Protein AF-A0A2D9HF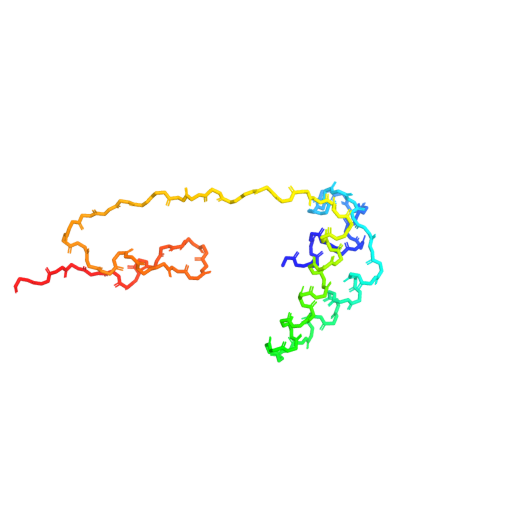R1-F1 (afdb_monomer_lite)

Secondary structure (DSSP, 8-state):
-HHHHH-GGGSSSTT-S-TT----HHHHHHHHHHHS---HHHHHHHHHHHHHHHHHH-SS-----PPPP----TTEESTT-B-SSSS-B-GGG-EEPP-

Foldseek 3Di:
DLCQQADLVQLPPPPTNVPLSHYDPLSNVLSVVLVPDPPPVVNVVSVVVNVVVCVVVCSDDDDDDDDDDDDDDPQKPPQPCFDPDPVRTPVVPIDGDDD

Structure (mmCIF, N/CA/C/O backbone):
data_AF-A0A2D9HFR1-F1
#
_entry.id   AF-A0A2D9HFR1-F1
#
loop_
_atom_site.group_PDB
_atom_site.id
_atom_site.type_symbol
_atom_site.label_atom_id
_atom_site.label_alt_id
_atom_site.label_comp_id
_atom_site.label_asym_id
_atom_site.label_entity_id
_atom_site.label_seq_id
_atom_site.pdbx_PDB_ins_code
_atom_site.Cartn_x
_atom_site.Cartn_y
_atom_site.Cartn_z
_atom_site.occupancy
_atom_site.B_iso_or_equiv
_atom_site.aut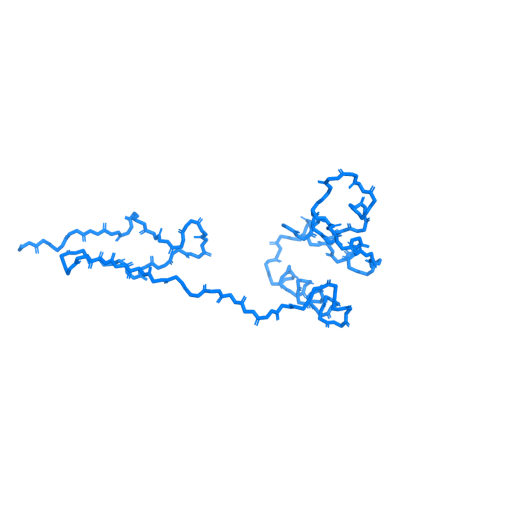h_seq_id
_atom_site.auth_comp_id
_atom_site.auth_asym_id
_atom_site.auth_atom_id
_atom_site.pdbx_PDB_model_num
ATOM 1 N N . ASP A 1 1 ? -6.111 0.033 -6.637 1.00 73.19 1 ASP A N 1
ATOM 2 C CA . ASP A 1 1 ? -4.888 0.862 -6.575 1.00 73.19 1 ASP A CA 1
ATOM 3 C C . ASP A 1 1 ? -3.666 0.248 -7.255 1.00 73.19 1 ASP A C 1
ATOM 5 O O . ASP A 1 1 ? -2.717 0.984 -7.483 1.00 73.19 1 ASP A O 1
ATOM 9 N N . PHE A 1 2 ? -3.668 -1.049 -7.613 1.00 92.56 2 PHE A N 1
ATOM 10 C CA . PHE A 1 2 ? -2.553 -1.665 -8.348 1.00 92.56 2 PHE A CA 1
ATOM 11 C C . PHE A 1 2 ? -2.215 -0.911 -9.640 1.00 92.56 2 PHE A C 1
ATOM 13 O O . PHE A 1 2 ? -1.094 -0.454 -9.797 1.00 92.56 2 PHE A O 1
ATOM 20 N N . ASP A 1 3 ? -3.201 -0.696 -10.510 1.00 95.50 3 ASP A N 1
ATOM 21 C CA . ASP A 1 3 ? -2.966 -0.017 -11.781 1.00 95.50 3 ASP A CA 1
ATOM 22 C C . ASP A 1 3 ? -2.523 1.446 -11.606 1.00 95.50 3 ASP A C 1
ATOM 24 O O . ASP A 1 3 ? -1.388 1.776 -11.924 1.00 95.50 3 ASP A O 1
ATOM 28 N N . GLN A 1 4 ? -3.374 2.302 -11.031 1.00 95.19 4 GLN A N 1
ATOM 29 C CA . GLN A 1 4 ? -3.148 3.753 -10.931 1.00 95.19 4 GLN A CA 1
ATOM 30 C C . GLN A 1 4 ? -1.767 4.157 -10.374 1.00 95.19 4 GLN A C 1
ATOM 32 O O . GLN A 1 4 ? -1.215 5.175 -10.791 1.00 95.19 4 GLN A O 1
ATOM 37 N N . ILE A 1 5 ? -1.231 3.409 -9.403 1.00 96.12 5 ILE A N 1
ATOM 38 C CA . ILE A 1 5 ? 0.039 3.741 -8.741 1.00 96.12 5 ILE A CA 1
ATOM 39 C C . ILE A 1 5 ? 1.224 3.025 -9.401 1.00 96.12 5 ILE A C 1
ATOM 41 O O . ILE A 1 5 ? 2.309 3.598 -9.452 1.00 96.12 5 ILE A O 1
ATOM 45 N N . TRP A 1 6 ? 1.040 1.799 -9.900 1.00 97.19 6 TRP A N 1
ATOM 46 C CA . TRP A 1 6 ? 2.161 0.904 -10.205 1.00 97.19 6 TRP A CA 1
ATOM 47 C C . TRP A 1 6 ? 2.263 0.452 -11.658 1.00 97.19 6 TRP A C 1
ATOM 49 O O . TRP A 1 6 ? 3.280 -0.128 -12.019 1.00 97.19 6 TRP A O 1
ATOM 59 N N . HIS A 1 7 ? 1.262 0.704 -12.498 1.00 97.88 7 HIS A N 1
ATOM 60 C CA . HIS A 1 7 ? 1.360 0.339 -13.907 1.00 97.88 7 HIS A CA 1
ATOM 61 C C . HIS A 1 7 ? 2.267 1.323 -14.661 1.00 97.88 7 HIS A C 1
ATOM 63 O O . HIS A 1 7 ? 2.114 2.547 -14.544 1.00 97.88 7 HIS A O 1
ATOM 69 N N . SER A 1 8 ? 3.175 0.808 -15.495 1.00 98.00 8 SER A N 1
ATOM 70 C CA . SER A 1 8 ? 4.179 1.602 -16.223 1.00 98.00 8 SER A CA 1
ATOM 71 C C . SER A 1 8 ? 3.553 2.669 -17.127 1.00 98.00 8 SER A C 1
ATOM 73 O O . SER A 1 8 ? 4.124 3.741 -17.315 1.00 98.00 8 SER A O 1
ATOM 75 N N . ARG A 1 9 ? 2.342 2.416 -17.647 1.00 97.44 9 ARG A N 1
ATOM 76 C CA . ARG A 1 9 ? 1.556 3.382 -18.451 1.00 97.44 9 ARG A CA 1
ATOM 77 C C . ARG A 1 9 ? 1.334 4.728 -17.762 1.00 97.44 9 ARG A C 1
ATOM 79 O O . ARG A 1 9 ? 1.126 5.730 -18.434 1.00 97.44 9 ARG A O 1
ATOM 86 N N . HIS A 1 10 ? 1.376 4.744 -16.433 1.00 97.62 10 HIS A N 1
ATOM 87 C CA . HIS A 1 10 ? 1.169 5.938 -15.624 1.00 97.62 10 HIS A CA 1
ATOM 88 C C . HIS A 1 10 ? 2.478 6.643 -15.249 1.00 97.62 10 HIS A C 1
ATOM 90 O O . HIS A 1 10 ? 2.417 7.696 -14.620 1.00 97.62 10 HIS A O 1
ATOM 96 N N . ALA A 1 11 ? 3.645 6.101 -15.612 1.00 97.06 11 ALA A N 1
ATOM 97 C CA . ALA A 1 11 ? 4.947 6.624 -15.190 1.00 97.06 11 ALA A CA 1
ATOM 98 C C . ALA A 1 11 ? 5.295 7.987 -15.817 1.00 97.06 11 ALA A C 1
ATOM 100 O O . ALA A 1 11 ? 5.941 8.802 -15.170 1.00 97.06 11 ALA A O 1
ATOM 101 N N . ASP A 1 12 ? 4.841 8.247 -17.047 1.00 96.94 12 ASP A N 1
ATOM 102 C CA . ASP A 1 12 ? 5.091 9.505 -17.775 1.00 96.94 12 ASP A CA 1
ATOM 103 C C . ASP A 1 12 ? 3.874 10.436 -17.822 1.00 96.94 12 ASP A C 1
ATOM 105 O O . ASP A 1 12 ? 3.920 11.513 -18.417 1.00 96.94 12 ASP A O 1
ATOM 109 N N . VAL A 1 13 ? 2.755 10.025 -17.220 1.00 97.12 13 VAL A N 1
ATOM 110 C CA . VAL A 1 13 ? 1.512 10.794 -17.274 1.00 97.12 13 VAL A CA 1
ATOM 111 C C . VAL A 1 13 ? 1.610 11.976 -16.303 1.00 97.12 13 VAL A C 1
ATOM 113 O O . VAL A 1 13 ? 1.776 11.771 -15.096 1.00 97.12 13 VAL A O 1
ATOM 116 N N . PRO A 1 14 ? 1.469 13.230 -16.775 1.00 95.31 14 PRO A N 1
ATOM 117 C CA . PRO A 1 14 ? 1.504 14.389 -15.894 1.00 95.31 14 PRO A CA 1
ATOM 118 C C . PRO A 1 14 ? 0.441 14.286 -14.795 1.00 95.31 14 PRO A C 1
ATOM 120 O O . PRO A 1 14 ? -0.728 14.034 -15.081 1.00 95.31 14 PRO A O 1
ATOM 123 N N . LYS A 1 15 ? 0.838 14.531 -13.538 1.00 94.25 15 LYS A N 1
ATOM 124 C CA . LYS A 1 15 ? -0.034 14.447 -12.344 1.00 94.25 15 LYS A CA 1
ATOM 125 C C . LYS A 1 15 ? -0.602 13.045 -12.062 1.00 94.25 15 LYS A C 1
ATOM 127 O O . LYS A 1 15 ? -1.601 12.914 -11.358 1.00 94.25 15 LYS A O 1
ATOM 132 N N . SER A 1 16 ? 0.043 12.010 -12.587 1.00 95.69 16 SER A N 1
ATOM 133 C CA . SER A 1 16 ? -0.195 10.622 -12.204 1.00 95.69 16 SER A CA 1
ATOM 134 C C . SER A 1 16 ? 0.111 10.358 -10.726 1.00 95.69 16 SER A C 1
ATOM 136 O O . SER A 1 16 ? 0.869 11.088 -10.090 1.00 95.69 16 SER A O 1
ATOM 138 N N . SER A 1 17 ? -0.469 9.285 -10.182 1.00 95.75 17 SER A N 1
ATOM 139 C CA . SER A 1 17 ? -0.143 8.783 -8.840 1.00 95.75 17 SER A CA 1
ATOM 140 C C . SER A 1 17 ? 1.105 7.896 -8.807 1.00 95.75 17 SER A C 1
ATOM 142 O O . SER A 1 17 ? 1.593 7.589 -7.721 1.00 95.75 17 SER A O 1
ATOM 144 N N . ASN A 1 18 ? 1.655 7.525 -9.966 1.00 96.75 18 ASN A N 1
ATOM 145 C CA . ASN A 1 18 ? 2.966 6.888 -10.075 1.00 96.75 18 ASN A CA 1
ATOM 146 C C . ASN A 1 18 ? 4.081 7.948 -9.958 1.00 96.75 18 ASN A C 1
ATOM 148 O O . ASN A 1 18 ? 4.765 8.286 -10.922 1.00 96.75 18 ASN A O 1
ATOM 152 N N . PHE A 1 19 ? 4.242 8.516 -8.760 1.00 95.50 19 PHE A N 1
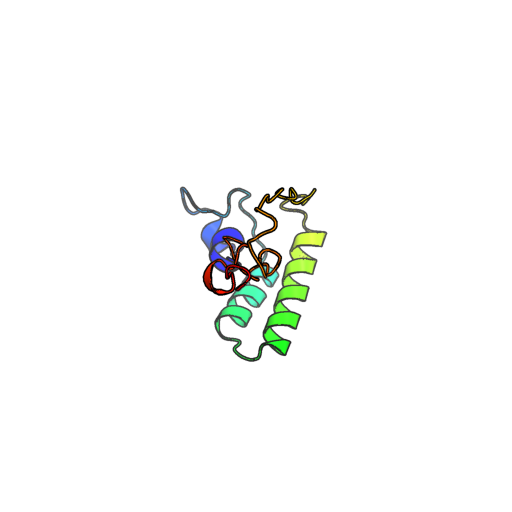ATOM 153 C CA . PHE A 1 19 ? 5.177 9.623 -8.512 1.00 95.50 19 PHE A CA 1
ATOM 154 C C . PHE A 1 19 ? 6.651 9.239 -8.670 1.00 95.50 19 PHE A C 1
ATOM 156 O O . PHE A 1 19 ? 7.483 10.097 -8.953 1.00 95.50 19 PHE A O 1
ATOM 163 N N . VAL A 1 20 ? 6.979 7.961 -8.485 1.00 95.12 20 VAL A N 1
ATOM 164 C CA . VAL A 1 20 ? 8.346 7.428 -8.597 1.00 95.12 20 VAL A CA 1
ATOM 165 C C . VAL A 1 20 ? 8.686 6.962 -10.011 1.00 95.12 20 VAL A C 1
ATOM 167 O O . VAL A 1 20 ? 9.784 6.466 -10.239 1.00 95.12 20 VAL A O 1
ATOM 170 N N . SER A 1 21 ? 7.765 7.129 -10.970 1.00 96.44 21 SER A N 1
ATOM 171 C CA . SER A 1 21 ? 7.941 6.676 -12.355 1.00 96.44 21 SER A CA 1
ATOM 172 C C . SER A 1 21 ? 8.324 5.191 -12.448 1.00 96.44 21 SER A C 1
ATOM 174 O O . SER A 1 21 ? 9.133 4.801 -13.295 1.00 96.44 21 SER A O 1
ATOM 176 N N . PHE A 1 22 ? 7.765 4.369 -11.554 1.00 97.44 22 PHE A N 1
ATOM 177 C CA . PHE A 1 22 ? 8.012 2.932 -11.501 1.00 97.44 22 PHE A CA 1
ATOM 178 C C . PHE A 1 22 ? 7.586 2.285 -12.819 1.00 97.44 22 PHE A C 1
ATOM 180 O O . PHE A 1 22 ? 6.502 2.578 -13.333 1.00 97.44 22 PHE A O 1
ATOM 187 N N . ARG A 1 23 ? 8.453 1.422 -13.359 1.00 98.12 23 ARG A N 1
ATOM 188 C CA . ARG A 1 23 ? 8.212 0.663 -14.587 1.00 98.12 23 ARG A CA 1
ATOM 189 C C . ARG A 1 23 ? 8.752 -0.747 -14.436 1.00 98.12 23 ARG A C 1
ATOM 191 O O . ARG A 1 23 ? 9.947 -0.921 -14.217 1.00 98.12 23 ARG A O 1
ATOM 198 N N . ASN A 1 24 ? 7.893 -1.745 -14.594 1.00 98.44 24 ASN A N 1
ATOM 199 C CA . ASN A 1 24 ? 8.300 -3.142 -14.585 1.00 98.44 24 ASN A CA 1
ATOM 200 C C . ASN A 1 24 ? 7.300 -3.963 -15.410 1.00 98.44 24 ASN A C 1
ATOM 202 O O . ASN A 1 24 ? 6.131 -4.078 -15.051 1.00 98.44 24 ASN A O 1
ATOM 206 N N . ALA A 1 25 ? 7.772 -4.548 -16.513 1.00 98.44 25 ALA A N 1
ATOM 207 C CA . ALA A 1 25 ? 6.911 -5.267 -17.453 1.00 98.44 25 ALA A CA 1
ATOM 208 C C . ALA A 1 25 ? 6.260 -6.522 -16.846 1.00 98.44 25 ALA A C 1
ATOM 210 O O . ALA A 1 25 ? 5.203 -6.946 -17.304 1.00 98.44 25 ALA A O 1
ATOM 211 N N . GLU A 1 26 ? 6.880 -7.135 -15.836 1.00 98.38 26 GLU A N 1
ATOM 212 C CA . GLU A 1 26 ? 6.287 -8.275 -15.136 1.00 98.38 26 GLU A CA 1
ATOM 213 C C . GLU A 1 26 ? 5.212 -7.817 -14.148 1.00 98.38 26 GLU A C 1
ATOM 215 O O . GLU A 1 26 ? 4.147 -8.427 -14.065 1.00 98.38 26 GLU A O 1
ATOM 220 N N . ALA A 1 27 ? 5.444 -6.697 -13.457 1.00 98.19 27 ALA A N 1
ATOM 221 C CA . ALA A 1 27 ? 4.422 -6.073 -12.628 1.00 98.19 27 ALA A CA 1
ATOM 222 C C . ALA A 1 27 ? 3.187 -5.695 -13.460 1.00 98.19 27 ALA A C 1
ATOM 224 O O . ALA A 1 27 ? 2.079 -6.022 -13.049 1.00 98.19 27 ALA A O 1
ATOM 225 N N . ASP A 1 28 ? 3.371 -5.093 -14.640 1.00 98.50 28 ASP A N 1
ATOM 226 C CA . ASP A 1 28 ? 2.273 -4.738 -15.550 1.00 98.50 28 ASP A CA 1
ATOM 227 C C . ASP A 1 28 ? 1.423 -5.964 -15.919 1.00 98.50 28 ASP A C 1
ATOM 229 O O . ASP A 1 28 ? 0.212 -5.956 -15.702 1.00 98.50 28 ASP A O 1
ATOM 233 N N . LYS A 1 29 ? 2.049 -7.072 -16.347 1.00 98.50 29 LYS A N 1
ATOM 234 C CA . LYS A 1 29 ? 1.335 -8.328 -16.659 1.00 98.50 29 LYS A CA 1
ATOM 235 C C . LYS A 1 29 ? 0.538 -8.867 -15.474 1.00 98.50 29 LYS A C 1
ATOM 237 O O . LYS A 1 29 ? -0.583 -9.342 -15.647 1.00 98.50 29 LYS A O 1
ATOM 242 N N . ILE A 1 30 ? 1.113 -8.831 -14.270 1.00 98.31 30 ILE A N 1
ATOM 243 C CA . ILE A 1 30 ? 0.426 -9.299 -13.061 1.00 98.31 30 ILE A CA 1
ATOM 244 C C . ILE A 1 30 ? -0.769 -8.389 -12.745 1.00 98.31 30 ILE A C 1
ATOM 246 O O . ILE A 1 30 ? -1.835 -8.885 -12.380 1.00 98.31 30 ILE A O 1
ATOM 250 N N . ILE A 1 31 ? -0.615 -7.070 -12.895 1.00 97.88 31 ILE A N 1
ATOM 251 C CA . ILE A 1 31 ? -1.692 -6.092 -12.693 1.00 97.88 31 ILE A CA 1
ATOM 252 C C . ILE A 1 31 ? -2.835 -6.336 -13.686 1.00 97.88 31 ILE A C 1
ATOM 254 O O . ILE A 1 31 ? -3.985 -6.429 -13.255 1.00 97.88 31 ILE A O 1
ATOM 258 N N . GLU A 1 32 ? -2.523 -6.501 -14.972 1.00 97.44 32 GLU A N 1
ATOM 259 C CA . GLU A 1 32 ? -3.496 -6.805 -16.029 1.00 97.44 32 GLU A CA 1
ATOM 260 C C . GLU A 1 32 ? -4.220 -8.136 -15.763 1.00 97.44 32 GLU A C 1
ATOM 262 O O . GLU A 1 32 ? -5.446 -8.217 -15.856 1.00 97.44 32 GLU A O 1
ATOM 267 N N . ALA A 1 33 ? -3.492 -9.178 -15.346 1.00 97.56 33 ALA A N 1
ATOM 268 C CA . ALA A 1 33 ? -4.088 -10.462 -14.979 1.00 97.56 33 ALA A CA 1
ATOM 269 C C . ALA A 1 33 ? -5.030 -10.345 -13.766 1.00 97.56 33 ALA A C 1
ATOM 271 O O . ALA A 1 33 ? -6.103 -10.948 -13.747 1.00 97.56 33 ALA A O 1
ATOM 272 N N . MET A 1 34 ? -4.664 -9.545 -12.757 1.00 97.06 34 MET A N 1
ATOM 273 C CA . MET A 1 34 ? -5.513 -9.303 -11.586 1.00 97.06 34 MET A CA 1
ATOM 274 C C . MET A 1 34 ? -6.788 -8.519 -11.909 1.00 97.06 34 MET A C 1
ATOM 276 O O . MET A 1 34 ? -7.757 -8.630 -11.154 1.00 97.06 34 MET A O 1
ATOM 280 N N . GLU A 1 35 ? -6.806 -7.706 -12.968 1.00 93.88 35 GLU A N 1
ATOM 281 C CA . GLU A 1 35 ? -7.970 -6.889 -13.331 1.00 93.88 35 GLU A CA 1
ATOM 282 C C . GLU A 1 35 ? -9.197 -7.761 -13.631 1.00 93.88 35 GLU A C 1
ATOM 284 O O . GLU A 1 35 ? -10.295 -7.459 -13.155 1.00 93.88 35 GLU A O 1
ATOM 289 N N . PHE A 1 36 ? -8.983 -8.896 -14.302 1.00 93.44 36 PHE A N 1
ATOM 290 C CA . PHE A 1 36 ? -10.039 -9.819 -14.730 1.00 93.44 36 PHE A CA 1
ATOM 291 C C . PHE A 1 36 ? -10.096 -11.132 -13.931 1.00 93.44 36 PHE A C 1
ATOM 293 O O . PHE A 1 36 ? -10.877 -12.020 -14.270 1.00 93.44 36 PHE A O 1
ATOM 300 N N . GLU A 1 37 ? -9.306 -11.268 -12.862 1.00 97.00 37 GLU A N 1
ATOM 301 C CA . GLU A 1 37 ? -9.362 -12.432 -11.973 1.00 97.00 37 GLU A CA 1
ATOM 302 C C . GLU A 1 37 ? -10.401 -12.226 -10.857 1.00 97.00 37 GLU A C 1
ATOM 304 O O . GLU A 1 37 ? -10.281 -11.330 -10.006 1.00 97.00 37 GLU A O 1
ATOM 309 N N . PHE A 1 38 ? -11.425 -13.081 -10.864 1.00 95.88 38 PHE A N 1
ATOM 310 C CA . PHE A 1 38 ? -12.551 -13.062 -9.924 1.00 95.88 38 PHE A CA 1
ATOM 311 C C . PHE A 1 38 ? -12.444 -14.150 -8.850 1.00 95.88 38 PHE A C 1
ATOM 313 O O . PHE A 1 38 ? -13.094 -14.045 -7.808 1.00 95.88 38 PHE A O 1
ATOM 320 N N . ASP A 1 39 ? -11.620 -15.179 -9.064 1.00 98.00 39 ASP A N 1
ATOM 321 C CA . ASP A 1 39 ? -11.277 -16.134 -8.022 1.00 98.00 39 ASP A CA 1
ATOM 322 C C . ASP A 1 39 ? -10.360 -15.458 -6.998 1.00 98.00 39 ASP A C 1
ATOM 324 O O . ASP A 1 39 ? -9.235 -15.039 -7.284 1.00 98.00 39 ASP A O 1
ATOM 328 N N . MET A 1 40 ? -10.853 -15.348 -5.767 1.00 96.44 40 MET A N 1
ATOM 329 C CA . MET A 1 40 ? -10.148 -14.628 -4.711 1.00 96.44 40 MET A CA 1
ATOM 330 C C . MET A 1 40 ? -8.826 -15.286 -4.313 1.00 96.44 40 MET A C 1
ATOM 332 O O . MET A 1 40 ? -7.897 -14.573 -3.932 1.00 96.44 40 MET A O 1
ATOM 336 N N . ALA A 1 41 ? -8.719 -16.615 -4.395 1.00 97.69 41 ALA A N 1
ATOM 337 C CA . ALA A 1 41 ? -7.482 -17.311 -4.067 1.00 97.69 41 ALA A CA 1
ATOM 338 C C . ALA A 1 41 ? -6.420 -17.027 -5.135 1.00 97.69 41 ALA A C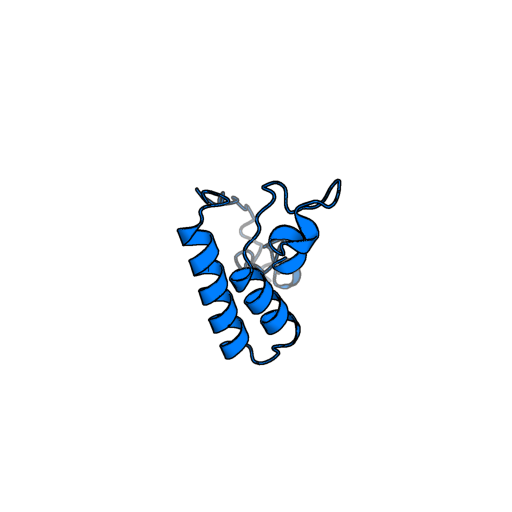 1
ATOM 340 O O . ALA A 1 41 ? -5.297 -16.654 -4.800 1.00 97.69 41 ALA A O 1
ATOM 341 N N . LYS A 1 42 ? -6.787 -17.093 -6.417 1.00 97.94 42 LYS A N 1
ATOM 342 C CA . LYS A 1 42 ? -5.883 -16.754 -7.525 1.00 97.94 42 LYS A CA 1
ATOM 343 C C . LYS A 1 42 ? -5.473 -15.287 -7.511 1.00 97.94 42 LYS A C 1
ATOM 345 O O . LYS A 1 42 ? -4.287 -14.983 -7.628 1.00 97.94 42 LYS A O 1
ATOM 350 N N . ARG A 1 43 ? -6.422 -14.373 -7.287 1.00 97.50 43 ARG A N 1
ATOM 351 C CA . ARG A 1 43 ? -6.133 -12.938 -7.163 1.00 97.50 43 ARG A CA 1
ATOM 352 C C . ARG A 1 43 ? -5.174 -12.654 -6.006 1.00 97.50 43 ARG A C 1
ATOM 354 O O . ARG A 1 43 ? -4.299 -11.799 -6.126 1.00 97.50 43 ARG A O 1
ATOM 361 N N . TYR A 1 44 ? -5.304 -13.392 -4.902 1.00 97.00 44 TYR A N 1
ATOM 362 C CA . TYR A 1 44 ? -4.379 -13.302 -3.777 1.00 97.00 44 TYR A CA 1
ATOM 363 C C . TYR A 1 44 ? -2.968 -13.777 -4.150 1.00 97.00 44 TYR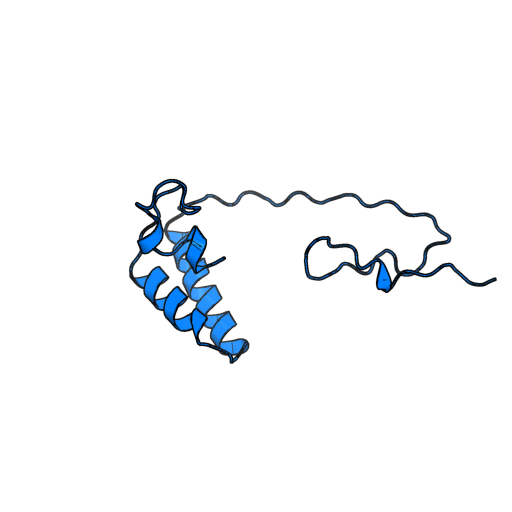 A C 1
ATOM 365 O O . TYR A 1 44 ? -1.998 -13.082 -3.849 1.00 97.00 44 TYR A O 1
ATOM 373 N N . GLU A 1 45 ? -2.832 -14.903 -4.853 1.00 98.19 45 GLU A N 1
ATOM 374 C CA . GLU A 1 45 ? -1.527 -15.375 -5.335 1.00 98.19 45 GLU A CA 1
ATOM 375 C C . GLU A 1 45 ? -0.843 -14.362 -6.263 1.00 98.19 45 GLU A C 1
ATOM 377 O O . GLU A 1 45 ? 0.320 -14.022 -6.034 1.00 98.19 45 GLU A O 1
ATOM 382 N N . LEU A 1 46 ? -1.573 -13.807 -7.234 1.00 98.19 46 LEU A N 1
ATOM 383 C CA . LEU A 1 46 ? -1.068 -12.747 -8.113 1.00 98.19 46 LEU A CA 1
ATOM 384 C C . LEU A 1 46 ? -0.621 -11.516 -7.312 1.00 98.19 46 LEU A C 1
ATOM 386 O O . LEU A 1 46 ? 0.473 -10.995 -7.524 1.00 98.19 46 LEU A O 1
ATOM 390 N N . SER A 1 47 ? -1.415 -11.093 -6.322 1.00 97.38 47 SER A N 1
ATOM 391 C CA . SER A 1 47 ? -1.036 -9.961 -5.473 1.00 97.38 47 SER A CA 1
ATOM 392 C C . SER A 1 47 ? 0.270 -10.225 -4.712 1.00 97.38 47 SER A C 1
ATOM 394 O O . SER A 1 47 ? 1.132 -9.353 -4.662 1.00 97.38 47 SER A O 1
ATOM 396 N N . LYS A 1 48 ? 0.502 -11.440 -4.198 1.00 98.06 48 LYS A N 1
ATOM 397 C CA . LYS A 1 48 ? 1.771 -11.786 -3.535 1.00 98.06 48 LYS A CA 1
ATOM 398 C C . LYS A 1 48 ? 2.963 -11.718 -4.488 1.00 98.06 48 LYS A C 1
ATOM 400 O O . LYS A 1 48 ? 4.021 -11.239 -4.085 1.00 98.06 48 LYS A O 1
ATOM 405 N N . GLN A 1 49 ? 2.798 -12.167 -5.732 1.00 98.25 49 GLN A N 1
ATOM 406 C CA . GLN A 1 49 ? 3.843 -12.081 -6.759 1.00 98.25 49 GLN A CA 1
ATOM 407 C C . GLN A 1 49 ? 4.191 -10.622 -7.072 1.00 98.25 49 GLN A C 1
ATOM 409 O O . GLN A 1 49 ? 5.361 -10.249 -7.032 1.00 98.25 49 GLN A O 1
ATOM 414 N N . PHE A 1 50 ? 3.183 -9.769 -7.269 1.00 98.31 50 PHE A N 1
ATOM 415 C CA . PHE A 1 50 ? 3.397 -8.333 -7.448 1.00 98.31 50 PHE A CA 1
ATOM 416 C C . PHE A 1 50 ? 4.112 -7.706 -6.240 1.00 98.31 50 PHE A C 1
ATOM 418 O O . PHE A 1 50 ? 5.105 -6.996 -6.392 1.00 98.31 50 PHE A O 1
ATOM 425 N N . HIS A 1 51 ? 3.659 -8.003 -5.018 1.00 97.06 51 HIS A N 1
ATOM 426 C CA . HIS A 1 51 ? 4.277 -7.475 -3.799 1.00 97.06 51 HIS A CA 1
ATOM 427 C C . HIS A 1 51 ? 5.733 -7.938 -3.633 1.00 97.06 51 HIS A C 1
ATOM 429 O O . HIS A 1 51 ? 6.541 -7.194 -3.078 1.00 97.06 51 HIS A O 1
ATOM 435 N N . ARG A 1 52 ? 6.093 -9.129 -4.132 1.00 98.00 52 ARG A N 1
ATOM 436 C CA . ARG A 1 52 ? 7.487 -9.587 -4.177 1.00 98.00 52 ARG A CA 1
ATOM 437 C C . ARG A 1 52 ? 8.333 -8.694 -5.083 1.00 98.00 52 ARG A C 1
ATOM 439 O O . ARG A 1 52 ? 9.408 -8.300 -4.655 1.00 98.00 52 ARG A O 1
ATOM 446 N N . ILE A 1 53 ? 7.839 -8.327 -6.267 1.00 98.00 53 ILE A N 1
ATOM 447 C CA . ILE A 1 53 ? 8.537 -7.398 -7.173 1.00 98.00 53 ILE A CA 1
ATOM 448 C C . ILE A 1 53 ? 8.763 -6.052 -6.484 1.00 98.00 53 ILE A C 1
ATOM 450 O O . ILE A 1 53 ? 9.888 -5.571 -6.440 1.00 98.00 53 ILE A O 1
ATOM 454 N N . ILE A 1 54 ? 7.722 -5.476 -5.875 1.00 97.00 54 ILE A N 1
ATOM 455 C CA . ILE A 1 54 ? 7.846 -4.202 -5.150 1.00 97.00 54 ILE A CA 1
ATOM 456 C C . ILE A 1 54 ? 8.853 -4.300 -3.997 1.00 97.00 54 ILE A C 1
ATOM 458 O O . ILE A 1 54 ? 9.594 -3.353 -3.745 1.00 97.00 54 ILE A O 1
ATOM 462 N N . TYR A 1 55 ? 8.906 -5.436 -3.301 1.00 95.69 55 TYR A N 1
ATOM 463 C CA . TYR A 1 55 ? 9.897 -5.656 -2.254 1.00 95.69 55 TYR A CA 1
ATOM 464 C C . TYR A 1 55 ? 11.332 -5.728 -2.795 1.00 95.69 55 TYR A C 1
ATOM 466 O O . TYR A 1 55 ? 12.232 -5.216 -2.143 1.00 95.69 55 TYR A O 1
ATOM 474 N N . GLU A 1 56 ? 11.571 -6.342 -3.951 1.00 96.81 56 GLU A N 1
ATOM 475 C CA . GLU A 1 56 ? 12.925 -6.431 -4.522 1.00 96.81 56 GLU A CA 1
ATOM 476 C C . GLU A 1 56 ? 13.375 -5.102 -5.148 1.00 96.81 56 GLU A C 1
ATOM 478 O O . GLU A 1 56 ? 14.494 -4.653 -4.922 1.00 96.81 56 GLU A O 1
ATOM 483 N N . GLU A 1 57 ? 12.488 -4.443 -5.896 1.00 96.69 57 GLU A N 1
ATOM 484 C CA . GLU A 1 57 ? 12.772 -3.187 -6.606 1.00 96.69 57 GLU A CA 1
ATOM 485 C C . GLU A 1 57 ? 12.874 -1.980 -5.658 1.00 96.69 57 GLU A C 1
ATOM 487 O O . GLU A 1 57 ? 13.480 -0.969 -6.001 1.00 96.69 57 GLU A O 1
ATOM 492 N N . GLN A 1 58 ? 12.259 -2.061 -4.469 1.00 95.94 58 GLN A N 1
ATOM 493 C CA . GLN A 1 58 ? 12.205 -0.977 -3.477 1.00 95.94 58 GLN A CA 1
ATOM 494 C C . GLN A 1 58 ? 11.856 0.414 -4.070 1.00 95.94 58 GLN A C 1
ATOM 496 O O . GLN A 1 58 ? 12.472 1.409 -3.680 1.00 95.94 58 GLN A O 1
ATOM 501 N N . PRO A 1 59 ? 10.838 0.557 -4.952 1.00 95.25 59 PRO A N 1
ATOM 502 C CA . PRO A 1 59 ? 10.440 1.872 -5.472 1.00 95.25 59 PRO A CA 1
ATOM 503 C C . PRO A 1 59 ? 9.943 2.799 -4.353 1.00 95.25 59 PRO A C 1
ATOM 505 O O . PRO A 1 59 ? 10.029 4.020 -4.453 1.00 95.25 59 PRO A O 1
ATOM 508 N N . TYR A 1 60 ? 9.454 2.197 -3.266 1.00 93.69 60 TYR A N 1
ATOM 509 C CA . TYR A 1 60 ? 9.247 2.831 -1.977 1.00 93.69 60 TYR A CA 1
ATOM 510 C C . TYR A 1 60 ? 9.774 1.922 -0.871 1.00 93.69 60 TYR A C 1
ATOM 512 O O . TYR A 1 60 ? 9.498 0.722 -0.852 1.00 93.69 60 TYR A O 1
ATOM 520 N N . THR A 1 61 ? 10.434 2.518 0.117 1.00 91.88 61 THR A N 1
ATOM 521 C CA . THR A 1 61 ? 10.751 1.841 1.374 1.00 91.88 61 THR A CA 1
ATOM 522 C C . THR A 1 61 ? 9.592 2.030 2.351 1.00 91.88 61 THR A C 1
ATOM 524 O O . THR A 1 61 ? 9.434 3.089 2.961 1.00 91.88 61 THR A O 1
ATOM 527 N N . PHE A 1 62 ? 8.750 1.009 2.502 1.00 90.94 62 PHE A N 1
ATOM 528 C CA . PHE A 1 62 ? 7.654 1.032 3.472 1.00 90.94 62 PHE A CA 1
ATOM 529 C C . PHE A 1 62 ? 8.196 0.910 4.901 1.00 90.94 62 PHE A C 1
ATOM 531 O O . PHE A 1 62 ? 8.797 -0.102 5.251 1.00 90.94 62 PHE A O 1
ATOM 538 N N . LEU A 1 63 ? 7.970 1.930 5.735 1.00 91.75 63 LEU A N 1
ATOM 539 C CA . LEU A 1 63 ? 8.511 1.977 7.100 1.00 91.75 63 LEU A CA 1
ATOM 540 C C . LEU A 1 63 ? 7.510 1.472 8.145 1.00 91.75 63 LEU A C 1
ATOM 542 O O . LEU A 1 63 ? 7.771 0.509 8.860 1.00 91.75 63 LEU A O 1
ATOM 546 N N . PHE A 1 64 ? 6.360 2.137 8.261 1.00 91.44 64 PHE A N 1
ATOM 547 C CA . PHE A 1 64 ? 5.335 1.817 9.251 1.00 91.44 64 PHE A CA 1
ATOM 548 C C . PHE A 1 64 ? 3.984 2.422 8.866 1.00 91.44 64 PHE A C 1
ATOM 550 O O . PHE A 1 64 ? 3.900 3.361 8.075 1.00 91.44 64 PHE A O 1
ATOM 557 N N . GLN A 1 65 ? 2.919 1.917 9.488 1.00 86.12 65 GLN A N 1
ATOM 558 C CA . GLN A 1 65 ? 1.606 2.554 9.488 1.00 86.12 65 GLN A CA 1
ATOM 559 C C . GLN A 1 65 ? 1.275 3.032 10.903 1.00 86.12 65 GLN A C 1
ATOM 561 O O . GLN A 1 65 ? 1.335 2.257 11.860 1.00 86.12 65 GLN A O 1
ATOM 566 N N . SER A 1 66 ? 0.896 4.303 11.036 1.00 85.62 66 SER A N 1
ATOM 567 C CA . SER A 1 66 ? 0.497 4.878 12.321 1.00 85.62 66 SER A CA 1
ATOM 568 C C . SER A 1 66 ? -0.745 4.180 12.876 1.00 85.62 66 SER A C 1
ATOM 570 O O . SER A 1 66 ? -1.738 3.979 12.167 1.00 85.62 66 SER A O 1
ATOM 572 N N . LYS A 1 67 ? -0.706 3.836 14.166 1.00 82.56 67 LYS A N 1
ATOM 573 C CA . LYS A 1 67 ? -1.895 3.401 14.905 1.00 82.56 67 LYS A CA 1
ATOM 574 C C . LYS A 1 67 ? -2.732 4.631 15.249 1.00 82.56 67 LYS A C 1
ATOM 576 O O . LYS A 1 67 ? -2.191 5.627 15.716 1.00 82.56 67 LYS A O 1
ATOM 581 N N . ASN A 1 68 ? -4.042 4.547 15.040 1.00 79.25 68 ASN A N 1
ATOM 582 C CA . ASN A 1 68 ? -4.969 5.590 15.472 1.00 79.25 68 ASN A CA 1
ATOM 583 C C . ASN A 1 68 ? -5.545 5.216 16.837 1.00 79.25 68 ASN A C 1
ATOM 585 O O . ASN A 1 68 ? -5.991 4.083 17.026 1.00 79.25 68 ASN A O 1
ATOM 589 N N . ALA A 1 69 ? -5.535 6.164 17.772 1.00 83.38 69 ALA A N 1
ATOM 590 C CA . ALA A 1 69 ? -6.240 6.021 19.036 1.00 83.38 69 ALA A CA 1
ATOM 591 C C . ALA A 1 69 ? -7.719 6.375 18.837 1.00 83.38 69 ALA A C 1
ATOM 593 O O . ALA A 1 69 ? -8.045 7.390 18.221 1.00 83.38 69 ALA A O 1
ATOM 594 N N . TYR A 1 70 ? -8.600 5.538 19.375 1.00 82.62 70 TYR A N 1
ATOM 595 C CA . TYR A 1 70 ? -10.038 5.775 19.406 1.00 82.62 70 TYR A CA 1
ATOM 596 C C . TYR A 1 70 ? -10.504 5.779 20.858 1.00 82.62 70 TYR A C 1
ATOM 598 O O . TYR A 1 70 ? -10.034 4.975 21.661 1.00 82.62 70 TYR A O 1
ATOM 606 N N . PHE A 1 71 ? -11.429 6.680 21.179 1.00 85.88 71 PHE A N 1
ATOM 607 C CA . PHE A 1 71 ? -11.997 6.837 22.514 1.00 85.88 71 PHE A CA 1
ATOM 608 C C . PHE A 1 71 ? -13.517 6.770 22.419 1.00 85.88 71 PHE A C 1
ATOM 610 O O . PHE A 1 71 ? -14.109 7.323 21.492 1.00 85.88 71 PHE A O 1
ATOM 617 N N . TRP A 1 72 ? -14.146 6.100 23.377 1.00 88.44 72 TRP A N 1
ATOM 618 C CA . TRP A 1 72 ? -15.596 5.997 23.482 1.00 88.44 72 TRP A CA 1
ATOM 619 C C . TRP A 1 72 ? -16.027 5.922 24.945 1.00 88.44 72 TRP A C 1
ATOM 621 O O . TRP A 1 72 ? -15.211 5.702 25.841 1.00 88.44 72 TRP A O 1
ATOM 631 N N . THR A 1 73 ? -17.318 6.122 25.191 1.00 90.56 73 THR A N 1
ATOM 632 C CA . THR A 1 73 ? -17.889 6.069 26.537 1.00 90.56 73 THR A CA 1
ATOM 633 C C . THR A 1 73 ? -18.210 4.623 26.945 1.00 90.56 73 THR A C 1
ATOM 635 O O . THR A 1 73 ? -18.572 3.820 26.083 1.00 90.56 73 THR A O 1
ATOM 638 N N . PRO A 1 74 ? -18.145 4.254 28.240 1.00 88.44 74 PRO A N 1
ATOM 639 C CA . PRO A 1 74 ? -18.458 2.889 28.690 1.00 88.44 74 PRO A CA 1
ATOM 640 C C . PRO A 1 74 ? -19.881 2.408 28.357 1.00 88.44 74 PRO A C 1
ATOM 642 O O . PRO A 1 74 ? -20.144 1.207 28.317 1.00 88.44 74 PRO A O 1
ATOM 645 N N . GLN A 1 75 ? -20.815 3.335 28.127 1.00 90.94 75 GLN A N 1
ATOM 646 C CA . GLN A 1 75 ? -22.197 3.037 27.742 1.00 90.94 75 GLN A CA 1
ATOM 647 C C . GLN A 1 75 ? -22.297 2.508 26.307 1.00 90.94 75 GLN A C 1
ATOM 649 O O . GLN A 1 75 ? -23.255 1.803 25.984 1.00 90.94 75 GLN A O 1
ATOM 654 N N . LEU A 1 76 ? -21.318 2.834 25.461 1.00 90.25 76 LEU A N 1
ATOM 655 C CA . LEU A 1 76 ? -21.264 2.403 24.077 1.00 90.25 76 LEU A CA 1
ATOM 656 C C . LEU A 1 76 ? -20.723 0.975 23.987 1.00 90.25 76 LEU A C 1
ATOM 658 O O . LEU A 1 76 ? -19.567 0.699 24.309 1.00 90.25 76 LEU A O 1
ATOM 662 N N . GLN A 1 77 ? -21.569 0.065 23.524 1.00 89.19 77 GLN A N 1
ATOM 663 C CA . GLN A 1 77 ? -21.215 -1.325 23.285 1.00 89.19 77 GLN A CA 1
ATOM 664 C C . GLN A 1 77 ? -20.793 -1.523 21.832 1.00 89.19 77 GLN A C 1
ATOM 666 O O . GLN A 1 77 ? -21.222 -0.798 20.931 1.00 89.19 77 GLN A O 1
ATOM 671 N N . ASN A 1 78 ? -19.946 -2.531 21.614 1.00 87.62 78 ASN A N 1
ATOM 672 C CA . ASN A 1 78 ? -19.455 -2.928 20.294 1.00 87.62 78 ASN A CA 1
ATOM 673 C C . ASN A 1 78 ? -18.582 -1.871 19.582 1.00 87.62 78 ASN A C 1
ATOM 675 O O . ASN A 1 78 ? -18.350 -1.958 18.380 1.00 87.62 78 ASN A O 1
ATOM 679 N N . ALA A 1 79 ? -18.049 -0.890 20.318 1.00 79.00 79 ALA A N 1
ATOM 680 C CA . ALA A 1 79 ? -17.195 0.172 19.774 1.00 79.00 79 ALA A CA 1
ATOM 681 C C . ALA A 1 79 ? -15.880 -0.344 19.150 1.00 79.00 79 ALA A C 1
ATOM 683 O O . ALA A 1 79 ? -15.278 0.312 18.303 1.00 79.00 79 ALA A O 1
ATOM 684 N N . THR A 1 80 ? -15.453 -1.545 19.548 1.00 72.00 80 THR A N 1
ATOM 685 C CA . THR A 1 80 ? -14.238 -2.2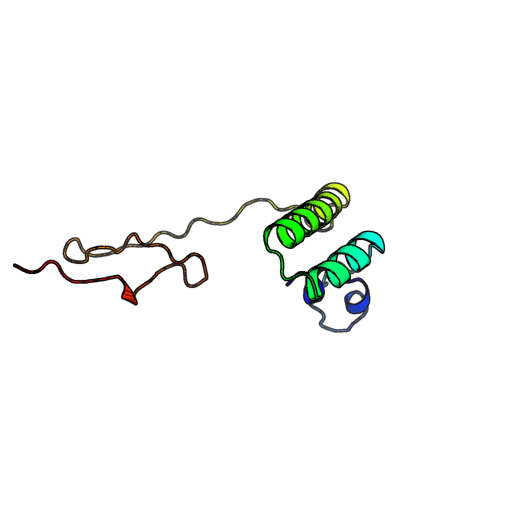22 19.079 1.00 72.00 80 THR A CA 1
ATOM 686 C C . THR A 1 80 ? -14.406 -2.942 17.745 1.00 72.00 80 THR A C 1
ATOM 688 O O . THR A 1 80 ? -13.411 -3.434 17.210 1.00 72.00 80 THR A O 1
ATOM 691 N N . THR A 1 81 ? -15.617 -3.020 17.176 1.00 68.50 81 THR A N 1
ATOM 692 C CA . THR A 1 81 ? -15.784 -3.570 15.826 1.00 68.50 81 THR A CA 1
ATOM 693 C C . THR A 1 81 ? -15.139 -2.636 14.820 1.00 68.50 81 THR A C 1
ATOM 695 O O . THR A 1 81 ? -15.728 -1.642 14.378 1.00 68.50 81 THR A O 1
ATOM 698 N N . VAL A 1 82 ? -13.905 -2.972 14.467 1.00 66.44 82 VAL A N 1
ATOM 699 C CA . VAL A 1 82 ? -13.169 -2.287 13.422 1.00 66.44 82 VAL A CA 1
ATOM 700 C C . VAL A 1 82 ? -13.712 -2.715 12.064 1.00 66.44 82 VAL A C 1
ATOM 702 O O . VAL A 1 82 ? -13.850 -3.902 11.761 1.00 66.44 82 VAL A O 1
ATOM 705 N N . GLY A 1 83 ? -14.055 -1.735 11.237 1.00 64.88 83 GLY A N 1
ATOM 706 C CA . GLY A 1 83 ? -14.313 -1.978 9.827 1.00 64.88 83 GLY A CA 1
ATOM 707 C C . GLY A 1 83 ? -13.039 -2.492 9.156 1.00 64.88 83 GLY A C 1
ATOM 708 O O . GLY A 1 83 ? -11.943 -2.017 9.448 1.00 64.88 83 GLY A O 1
ATOM 709 N N . LYS A 1 84 ? -13.172 -3.438 8.219 1.00 66.12 84 LYS A N 1
ATOM 710 C CA . LYS A 1 84 ? -12.047 -3.887 7.374 1.00 66.12 84 LYS A CA 1
ATOM 711 C C . LYS A 1 84 ? -11.582 -2.803 6.386 1.00 66.12 84 LYS A C 1
ATOM 713 O O . LYS A 1 84 ? -10.528 -2.943 5.778 1.00 66.12 84 LYS A O 1
ATOM 718 N N . VAL A 1 85 ? -12.365 -1.733 6.230 1.00 66.31 85 VAL A N 1
ATOM 719 C CA . VAL A 1 85 ? -12.139 -0.613 5.306 1.00 66.31 85 VAL A CA 1
ATOM 720 C C . VAL A 1 85 ? -12.257 0.721 6.042 1.00 66.31 85 VAL A C 1
ATOM 722 O O . VAL A 1 85 ? -12.942 0.812 7.061 1.00 66.31 85 VAL A O 1
ATOM 725 N N . ARG A 1 86 ? -11.585 1.760 5.533 1.00 63.50 86 ARG A N 1
ATOM 726 C CA . ARG A 1 86 ? -11.704 3.120 6.079 1.00 63.50 86 ARG A CA 1
ATOM 727 C C . ARG A 1 86 ? -13.129 3.678 5.880 1.00 63.50 86 ARG A C 1
ATOM 729 O O . ARG A 1 86 ? -13.721 3.407 4.838 1.00 63.50 86 ARG A O 1
ATOM 736 N N . PRO A 1 87 ? -13.644 4.510 6.809 1.00 67.12 87 PRO A N 1
ATOM 737 C CA . PRO A 1 87 ? -13.095 4.780 8.139 1.00 67.12 87 PRO A CA 1
ATOM 738 C C . PRO A 1 87 ? -13.215 3.513 8.996 1.00 67.12 87 PRO A C 1
ATOM 740 O O . PRO A 1 87 ? -14.294 2.944 9.086 1.00 67.12 87 PRO A O 1
ATOM 743 N N . TYR A 1 88 ? -12.114 3.063 9.615 1.00 74.00 88 TYR A N 1
ATOM 744 C CA . TYR A 1 88 ? -11.992 1.759 10.297 1.00 74.00 88 TYR A CA 1
ATOM 745 C C . TYR A 1 88 ? -12.930 1.565 11.507 1.00 74.00 88 TYR A C 1
ATOM 747 O O . TYR A 1 88 ? -12.776 0.608 12.255 1.00 74.00 88 TYR A O 1
ATOM 755 N N . LEU A 1 89 ? -13.900 2.454 11.717 1.00 81.38 89 LEU A N 1
ATOM 756 C CA . LEU A 1 89 ? -14.965 2.349 12.701 1.00 81.38 89 LEU A CA 1
ATOM 757 C C . LEU A 1 89 ? -16.246 1.891 12.007 1.00 81.38 89 LEU A C 1
ATOM 759 O O . LEU A 1 89 ? -16.737 2.556 11.095 1.00 81.38 89 LEU A O 1
ATOM 763 N N . ASN A 1 90 ? -16.832 0.792 12.475 1.00 84.88 90 ASN A N 1
ATOM 764 C CA . ASN A 1 90 ? -18.163 0.401 12.034 1.00 84.88 90 ASN A CA 1
ATOM 765 C C . ASN A 1 90 ? -19.230 0.994 12.965 1.00 84.88 90 ASN A C 1
ATOM 767 O O . ASN A 1 90 ? -19.733 0.314 13.847 1.00 84.88 90 ASN A O 1
ATOM 771 N N . LEU A 1 91 ? -19.595 2.263 12.768 1.00 83.94 91 LEU A N 1
ATOM 772 C CA . LEU A 1 91 ? -20.570 2.943 13.640 1.00 83.94 91 LEU A CA 1
ATOM 773 C C . LEU A 1 91 ? -21.948 2.256 13.669 1.00 83.94 91 LEU A C 1
ATOM 775 O O . LEU A 1 91 ? -22.682 2.385 14.641 1.00 83.94 91 LEU A O 1
ATOM 779 N N . ARG A 1 92 ? -22.307 1.515 12.612 1.00 84.62 92 ARG A N 1
ATOM 780 C CA . ARG A 1 92 ? -23.615 0.845 12.494 1.00 84.62 92 ARG A CA 1
ATOM 781 C C . ARG A 1 92 ? -23.790 -0.313 13.466 1.00 84.62 92 ARG A C 1
ATOM 783 O O . ARG A 1 92 ? -24.918 -0.691 13.752 1.00 84.62 92 ARG A O 1
ATOM 790 N N . SER A 1 93 ? -22.696 -0.910 13.921 1.00 86.38 93 SER A N 1
ATOM 791 C CA . SER A 1 93 ? -22.743 -2.020 14.869 1.00 86.38 93 SER A CA 1
ATOM 792 C C . SER A 1 93 ? -22.750 -1.549 16.320 1.00 86.38 93 SER A C 1
ATOM 794 O O . SER A 1 93 ? -22.842 -2.385 17.217 1.00 86.38 93 SER A O 1
ATOM 796 N N . TRP A 1 94 ? -22.655 -0.241 16.562 1.00 89.56 94 TRP A N 1
ATOM 797 C CA . TRP A 1 94 ? -22.629 0.335 17.898 1.00 89.56 94 TRP A CA 1
ATOM 798 C C . TRP A 1 94 ? -24.042 0.489 18.452 1.00 89.56 94 TRP A C 1
ATOM 800 O O . TRP A 1 94 ? -24.970 0.862 17.737 1.00 89.56 94 TRP A O 1
ATOM 810 N N . TYR A 1 95 ? -24.200 0.240 19.746 1.00 91.06 95 TYR A N 1
ATOM 811 C CA . TYR A 1 95 ? -25.467 0.436 20.445 1.00 91.06 95 TYR A CA 1
ATOM 812 C C . TYR A 1 95 ? -25.219 0.823 21.900 1.00 91.06 95 TYR A C 1
ATOM 814 O O . TYR A 1 95 ? -24.149 0.570 22.458 1.00 91.06 95 TYR A O 1
ATOM 822 N N . LEU A 1 96 ? -26.206 1.465 22.521 1.00 92.62 96 LEU A N 1
ATOM 823 C CA . LEU A 1 96 ? -26.146 1.784 23.942 1.00 92.62 96 LEU A CA 1
ATOM 824 C C . LEU A 1 96 ? -26.542 0.558 24.760 1.00 92.62 96 LEU A C 1
ATOM 826 O O . LEU A 1 96 ? -27.478 -0.159 24.403 1.00 92.62 96 LEU A O 1
ATOM 830 N N . LYS A 1 97 ? -25.844 0.334 25.874 1.00 87.94 97 LYS A N 1
ATOM 831 C CA . LYS A 1 97 ? -26.252 -0.659 26.870 1.00 87.94 97 LYS A CA 1
ATOM 832 C C . LYS A 1 97 ? -27.692 -0.355 27.316 1.00 87.94 97 LYS A C 1
ATOM 834 O O . LYS A 1 97 ? -27.951 0.739 27.810 1.00 87.94 97 LYS A O 1
ATOM 839 N N . GLN A 1 98 ? -28.616 -1.293 27.104 1.00 82.81 98 GLN A N 1
ATOM 840 C CA . GLN A 1 98 ? -29.976 -1.193 27.641 1.00 82.81 98 GLN A CA 1
ATOM 841 C C . GLN A 1 98 ? -29.940 -1.489 29.148 1.00 82.81 98 GLN A C 1
ATOM 843 O O . GLN A 1 98 ? -29.143 -2.326 29.583 1.00 82.81 98 GLN A O 1
ATOM 848 N N . ASN A 1 99 ? -30.736 -0.741 29.917 1.00 71.44 99 ASN A N 1
ATOM 849 C CA . ASN A 1 99 ? -30.855 -0.885 31.371 1.00 71.44 99 ASN A CA 1
ATOM 850 C C . ASN A 1 99 ? -31.568 -2.179 31.756 1.00 71.44 99 ASN A C 1
ATOM 852 O O . ASN A 1 99 ? -32.538 -2.533 31.049 1.00 71.44 99 ASN A O 1
#

pLDDT: mean 90.8, std 9.4, range [63.5, 98.5]

Radius of gyration: 19.4 Å; chains: 1; bounding box: 44×32×50 Å

Sequence (99 aa):
DFDQIWHSRHADVPKSSNFVSFRNAEADKIIEAMEFEFDMAKRYELSKQFHRIIYEEQPYTFLFQSKNAYFWTPQLQNATTVGKVRPYLNLRSWYLKQN